Protein AF-A0A0H3LSB0-F1 (afdb_monomer_lite)

Foldseek 3Di:
DQPDDPVVVVCCVVVVDPDDPSSLVVVVVVPDDSCCVVPVDPDVPVPPQDPVSVVVVVCLVVDDPVVVVQVVVCVVVVNDGDPPPPVPPPPPPDDPDPDDDDDPDPDDDDDDDDDDDDDDD

Secondary structure (DSSP, 8-state):
-TTS-HHHHHHHHTTSSPPPHHHHHHHHTTT--HHHHHHSSPP-------HHHHHHHHHHHHS-HHHHHHHHHHHHTTS-----------------S-------S--S-------------

Sequence (121 aa):
MGGVRKLAQINYEKGLRSPDTAYLAAIARIGVDIGYVITGRRGAAAPELTADEMVLLQHYRDAPPQVRNSALAVLLSGGHAPSVPTPSKRVKQVFHGQVGQYVDAPQEGTTIHMGGSKRKK

Organism: Bordetella bronchiseptica (strain ATCC BAA-588 / NCTC 13252 / RB50) (NCBI:txid257310)

Radius of gyration: 36.09 Å; chains: 1; bounding box: 84×32×91 Å

Structure (mmCIF, N/CA/C/O backbone):
data_AF-A0A0H3LSB0-F1
#
_entry.id   AF-A0A0H3LSB0-F1
#
loop_
_atom_site.group_PDB
_atom_site.id
_atom_site.type_symbol
_atom_site.label_atom_id
_atom_site.label_alt_id
_atom_site.label_comp_id
_atom_site.label_asym_id
_atom_site.label_entity_id
_atom_site.label_seq_id
_atom_site.pdbx_PDB_ins_code
_atom_site.Cartn_x
_atom_site.Cartn_y
_atom_site.Cartn_z
_atom_site.occupancy
_atom_site.B_iso_or_equiv
_atom_site.auth_seq_id
_atom_site.auth_comp_id
_atom_site.auth_asym_id
_atom_site.auth_atom_id
_atom_site.pdbx_PDB_model_num
ATOM 1 N N . MET A 1 1 ? 15.405 -7.640 -19.199 1.00 61.91 1 MET A N 1
ATOM 2 C CA . MET A 1 1 ? 14.566 -6.801 -18.319 1.00 61.91 1 MET A CA 1
ATOM 3 C C . MET A 1 1 ? 13.693 -5.923 -19.209 1.00 61.91 1 MET A C 1
ATOM 5 O O . MET A 1 1 ? 14.229 -5.312 -20.119 1.00 61.91 1 MET A O 1
ATOM 9 N N . GLY A 1 2 ? 12.364 -5.989 -19.085 1.00 66.06 2 GLY A N 1
ATOM 10 C CA . GLY A 1 2 ? 11.419 -5.185 -19.885 1.00 66.06 2 GLY A CA 1
ATOM 11 C C . GLY A 1 2 ? 10.998 -5.720 -21.269 1.00 66.06 2 GLY A C 1
ATOM 12 O O . GLY A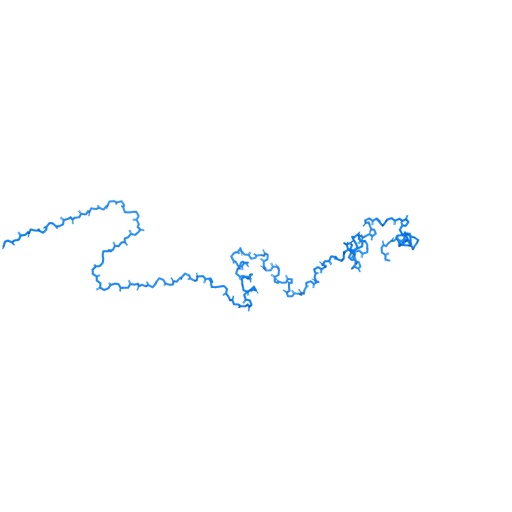 1 2 ? 10.083 -5.171 -21.866 1.00 66.06 2 GLY A O 1
ATOM 13 N N . GLY A 1 3 ? 11.625 -6.778 -21.800 1.00 74.44 3 GLY A N 1
ATOM 14 C CA . GLY A 1 3 ? 11.254 -7.368 -23.103 1.00 74.44 3 GLY A CA 1
ATOM 15 C C . GLY A 1 3 ? 11.660 -6.550 -24.340 1.00 74.44 3 GLY A C 1
ATOM 16 O O . GLY A 1 3 ? 11.298 -6.909 -25.456 1.00 74.44 3 GLY A O 1
ATOM 17 N N . VAL A 1 4 ? 12.435 -5.475 -24.163 1.00 79.25 4 VAL A N 1
ATOM 18 C CA . VAL A 1 4 ? 12.917 -4.610 -25.251 1.00 79.25 4 VAL A CA 1
ATOM 19 C C . VAL A 1 4 ? 14.380 -4.883 -25.600 1.00 79.25 4 VAL A C 1
ATOM 21 O O . VAL A 1 4 ? 15.148 -5.438 -24.812 1.00 79.25 4 VAL A O 1
ATOM 24 N N . ARG A 1 5 ? 14.788 -4.467 -26.803 1.00 85.38 5 ARG A N 1
ATOM 25 C CA . ARG A 1 5 ? 16.186 -4.546 -27.253 1.00 85.38 5 ARG A CA 1
ATOM 26 C C . ARG A 1 5 ? 17.074 -3.628 -26.405 1.00 85.38 5 ARG A C 1
ATOM 28 O O . A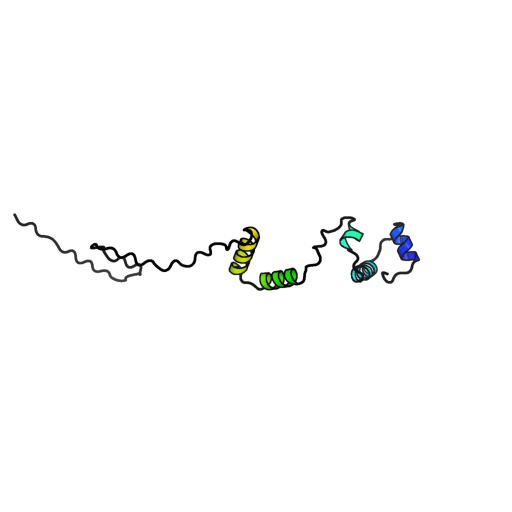RG A 1 5 ? 16.656 -2.533 -26.041 1.00 85.38 5 ARG A O 1
ATOM 35 N N . LYS A 1 6 ? 18.342 -4.007 -26.203 1.00 84.25 6 LYS A N 1
ATOM 36 C CA . LYS A 1 6 ? 19.357 -3.201 -25.487 1.00 84.25 6 LYS A CA 1
ATOM 37 C C . LYS A 1 6 ? 19.433 -1.748 -25.980 1.00 84.25 6 LYS A C 1
ATOM 39 O O . LYS A 1 6 ? 19.571 -0.834 -25.179 1.00 84.25 6 LYS A O 1
ATOM 44 N N . LEU A 1 7 ? 19.296 -1.524 -27.289 1.00 86.38 7 LEU A N 1
ATOM 45 C CA . LEU A 1 7 ? 19.294 -0.176 -27.864 1.00 86.38 7 LEU A CA 1
ATOM 46 C C . LEU A 1 7 ? 18.102 0.672 -27.386 1.00 86.38 7 LEU A C 1
ATOM 48 O O . LEU A 1 7 ? 18.257 1.867 -27.166 1.00 86.38 7 LEU A O 1
ATOM 52 N N . ALA A 1 8 ? 16.929 0.063 -27.196 1.00 83.25 8 ALA A N 1
ATOM 53 C CA . ALA A 1 8 ? 15.751 0.767 -26.696 1.00 83.25 8 ALA A CA 1
ATOM 54 C C . ALA A 1 8 ? 15.961 1.228 -25.248 1.00 83.25 8 ALA A C 1
ATOM 56 O O . ALA A 1 8 ? 15.708 2.388 -24.950 1.00 83.25 8 ALA A O 1
ATOM 57 N N . GLN A 1 9 ? 16.523 0.361 -24.400 1.00 83.62 9 GLN A N 1
ATOM 58 C CA . GLN A 1 9 ? 16.920 0.705 -23.030 1.00 83.62 9 GLN A CA 1
ATOM 59 C C . GLN A 1 9 ? 17.862 1.920 -23.005 1.00 83.62 9 GLN A C 1
ATOM 61 O O . GLN A 1 9 ? 17.599 2.897 -22.313 1.00 83.62 9 GLN A O 1
ATOM 66 N N . ILE A 1 10 ? 18.917 1.889 -23.828 1.00 88.56 10 ILE A N 1
ATOM 67 C CA . ILE A 1 10 ? 19.893 2.983 -23.934 1.00 88.56 10 ILE A CA 1
ATOM 68 C C . ILE A 1 10 ? 19.214 4.284 -24.378 1.00 88.56 10 ILE A C 1
ATOM 70 O O . ILE A 1 10 ? 19.540 5.356 -23.876 1.00 88.56 10 ILE A O 1
ATOM 74 N N . ASN A 1 11 ? 18.270 4.211 -25.317 1.00 88.38 11 ASN A N 1
ATOM 75 C CA . ASN A 1 11 ? 17.544 5.391 -25.779 1.00 88.38 11 ASN A CA 1
ATOM 76 C C . ASN A 1 11 ? 16.622 5.967 -24.697 1.00 88.38 11 ASN A C 1
ATOM 78 O O . ASN A 1 11 ? 16.472 7.185 -24.642 1.00 88.38 11 ASN A O 1
ATOM 82 N N . TYR A 1 12 ? 16.044 5.126 -23.835 1.00 86.69 12 TYR A N 1
ATOM 83 C CA . TYR A 1 12 ? 15.254 5.580 -22.687 1.00 86.69 12 TYR A CA 1
ATOM 84 C C . TYR A 1 12 ? 16.131 6.297 -21.664 1.00 86.69 12 TYR A C 1
ATOM 86 O O . TYR A 1 12 ? 15.822 7.413 -21.260 1.00 86.69 12 TYR A O 1
ATOM 94 N N . GLU A 1 13 ? 17.269 5.700 -21.311 1.00 84.88 13 GLU A N 1
ATOM 95 C CA . GLU A 1 13 ? 18.214 6.268 -20.342 1.00 84.88 13 GLU A CA 1
ATOM 96 C C . GLU A 1 13 ? 18.847 7.578 -20.834 1.00 84.88 13 GLU A C 1
ATOM 98 O O . GLU A 1 13 ? 19.163 8.456 -20.037 1.00 84.88 13 GLU A O 1
ATOM 103 N N . LYS A 1 14 ? 18.986 7.744 -22.155 1.00 89.81 14 LYS A N 1
ATOM 104 C CA . LYS A 1 14 ? 19.450 8.989 -22.789 1.00 89.81 14 LYS A CA 1
ATOM 105 C C . LYS A 1 14 ? 18.340 10.019 -23.030 1.00 89.81 14 LYS A C 1
ATOM 107 O O . LYS A 1 14 ? 18.624 11.073 -23.592 1.00 89.81 14 LYS A O 1
ATOM 112 N N . GLY A 1 15 ? 17.085 9.713 -22.691 1.00 85.38 15 GLY A N 1
ATOM 113 C CA . GLY A 1 15 ? 15.937 10.592 -22.947 1.00 85.38 15 GLY A CA 1
ATOM 114 C C . GLY A 1 15 ? 15.590 10.774 -24.431 1.00 85.38 15 GLY A C 1
ATOM 115 O O . GLY A 1 15 ? 14.790 11.636 -24.776 1.00 85.38 15 GLY A O 1
ATOM 116 N N . LEU A 1 16 ? 16.166 9.960 -25.321 1.00 88.94 16 LEU A N 1
ATOM 117 C CA . LEU A 1 16 ? 15.927 10.015 -26.770 1.00 88.94 16 LEU A CA 1
ATOM 118 C C . LEU A 1 16 ? 14.580 9.400 -27.162 1.00 88.94 16 LEU A C 1
ATOM 120 O O . LEU A 1 16 ? 14.107 9.583 -28.283 1.00 88.94 16 LEU A O 1
ATOM 124 N N . ARG A 1 17 ? 13.981 8.615 -26.263 1.00 87.94 17 ARG A N 1
ATOM 125 C CA . ARG A 1 17 ? 12.673 7.994 -26.446 1.00 87.94 17 ARG A CA 1
ATOM 126 C C . ARG A 1 17 ? 12.024 7.760 -25.088 1.00 87.94 17 ARG A C 1
ATOM 128 O O . ARG A 1 17 ? 12.721 7.488 -24.117 1.00 87.94 17 ARG A O 1
ATOM 135 N N . SER A 1 18 ? 10.699 7.797 -25.034 1.00 87.81 18 SER A N 1
ATOM 136 C CA . SER A 1 18 ? 9.949 7.395 -23.842 1.00 87.81 18 SER A CA 1
ATOM 137 C C . SER A 1 18 ? 9.602 5.900 -23.887 1.00 87.81 18 SER A C 1
ATOM 139 O O . SER A 1 18 ? 9.283 5.389 -24.968 1.00 87.81 18 SER A O 1
ATOM 141 N N . PRO A 1 19 ? 9.660 5.189 -22.746 1.00 88.50 19 PRO A N 1
ATOM 142 C CA . PRO A 1 19 ? 9.190 3.812 -22.656 1.00 88.50 19 PRO A CA 1
ATOM 143 C C . PRO A 1 19 ? 7.684 3.720 -22.922 1.00 88.50 19 PRO A C 1
ATOM 145 O O . PRO A 1 19 ? 6.923 4.604 -22.531 1.00 88.50 19 PRO A O 1
ATOM 148 N N . ASP A 1 20 ? 7.254 2.638 -23.569 1.00 90.56 20 ASP A N 1
ATOM 149 C CA . ASP A 1 20 ? 5.832 2.338 -23.736 1.00 90.56 20 ASP A CA 1
ATOM 150 C C . ASP A 1 20 ? 5.246 1.637 -22.498 1.00 90.56 20 ASP A C 1
ATOM 152 O O . ASP A 1 20 ? 5.952 1.185 -21.591 1.00 90.56 20 ASP A O 1
ATOM 156 N N . THR A 1 21 ? 3.918 1.542 -22.451 1.00 90.00 21 THR A N 1
ATOM 157 C CA . THR A 1 21 ? 3.202 0.923 -21.328 1.00 90.00 21 THR A CA 1
ATOM 158 C C . THR A 1 21 ? 3.495 -0.573 -21.194 1.00 90.00 21 THR A C 1
ATOM 160 O O . THR A 1 21 ? 3.507 -1.086 -20.076 1.00 90.00 21 THR A O 1
ATOM 163 N N . ALA A 1 22 ? 3.786 -1.274 -22.295 1.00 90.81 22 ALA A N 1
ATOM 164 C CA . ALA A 1 22 ? 4.136 -2.694 -22.278 1.00 90.81 22 ALA A CA 1
ATOM 165 C C . ALA A 1 22 ? 5.489 -2.940 -21.591 1.00 90.81 22 ALA A C 1
ATOM 167 O O . ALA A 1 22 ? 5.612 -3.846 -20.762 1.00 90.81 22 ALA A O 1
ATOM 168 N N . TYR A 1 23 ? 6.483 -2.101 -21.878 1.00 91.38 23 TYR A N 1
ATOM 169 C CA . TYR A 1 23 ? 7.777 -2.098 -21.209 1.00 91.38 23 TYR A CA 1
ATOM 170 C C . TYR A 1 23 ? 7.627 -1.769 -19.720 1.00 91.38 23 TYR A C 1
ATOM 172 O O . TYR A 1 23 ? 8.172 -2.492 -18.883 1.00 91.38 23 TYR A O 1
ATOM 180 N N . LEU A 1 24 ? 6.842 -0.740 -19.373 1.00 92.06 24 LEU A N 1
ATOM 181 C CA . LEU A 1 24 ? 6.569 -0.389 -17.975 1.00 92.06 24 LEU A CA 1
ATOM 182 C C . LEU A 1 24 ? 5.899 -1.553 -17.222 1.00 92.06 24 LEU A C 1
ATOM 184 O O . LEU A 1 24 ? 6.337 -1.924 -16.138 1.00 92.06 24 LEU A O 1
ATOM 188 N N . ALA A 1 25 ? 4.910 -2.219 -17.821 1.00 89.75 25 ALA A N 1
ATOM 189 C CA . ALA A 1 25 ? 4.277 -3.399 -17.227 1.00 89.75 25 ALA A CA 1
ATOM 190 C C . ALA A 1 25 ? 5.250 -4.583 -17.062 1.00 89.75 25 ALA A C 1
ATOM 192 O O . ALA A 1 25 ? 5.135 -5.372 -16.122 1.00 89.75 25 ALA A O 1
ATOM 193 N N . ALA A 1 26 ? 6.212 -4.735 -17.974 1.00 91.56 26 ALA A N 1
ATOM 194 C CA . ALA A 1 26 ? 7.219 -5.786 -17.896 1.00 91.56 26 ALA A CA 1
ATOM 195 C C . ALA A 1 26 ? 8.245 -5.546 -16.783 1.00 91.56 26 ALA A C 1
ATOM 197 O O . ALA A 1 26 ? 8.651 -6.509 -16.132 1.00 91.56 26 ALA A O 1
ATOM 198 N N . ILE A 1 27 ? 8.647 -4.296 -16.542 1.00 88.75 27 ILE A N 1
ATOM 199 C CA . ILE A 1 27 ? 9.554 -3.972 -15.433 1.00 88.75 27 ILE A CA 1
ATOM 200 C C . ILE A 1 27 ? 8.821 -3.915 -14.078 1.00 88.75 27 ILE A C 1
ATOM 202 O O . ILE A 1 27 ? 9.411 -4.247 -13.055 1.00 88.75 27 ILE A O 1
ATOM 206 N N . ALA A 1 28 ? 7.520 -3.606 -14.056 1.00 89.38 28 ALA A N 1
ATOM 207 C CA . ALA A 1 28 ? 6.705 -3.690 -12.840 1.00 89.38 28 ALA A CA 1
ATOM 208 C C . ALA A 1 28 ? 6.681 -5.117 -12.265 1.00 89.38 28 ALA A C 1
ATOM 210 O O . ALA A 1 28 ? 6.831 -5.318 -11.065 1.00 89.38 28 ALA A O 1
ATOM 211 N N . ARG A 1 29 ? 6.575 -6.129 -13.139 1.00 87.88 29 ARG A N 1
ATOM 212 C CA . ARG A 1 29 ? 6.576 -7.555 -12.758 1.00 87.88 29 ARG A CA 1
ATOM 213 C C . ARG A 1 29 ? 7.872 -8.040 -12.105 1.00 87.88 29 ARG A C 1
ATOM 215 O O . ARG A 1 29 ? 7.864 -9.099 -11.493 1.00 87.88 29 ARG A O 1
ATOM 222 N N . ILE A 1 30 ? 8.966 -7.293 -12.241 1.00 88.06 30 ILE A N 1
ATOM 223 C CA . ILE A 1 30 ? 10.245 -7.585 -11.577 1.00 88.06 30 ILE A CA 1
ATOM 224 C C . ILE A 1 30 ? 10.491 -6.662 -10.371 1.00 88.06 30 ILE A C 1
ATOM 226 O O . ILE A 1 30 ? 11.624 -6.545 -9.918 1.00 88.06 30 ILE A O 1
ATOM 230 N N . GLY A 1 31 ? 9.443 -6.000 -9.865 1.00 82.38 31 GLY A N 1
ATOM 231 C CA . GLY A 1 31 ? 9.482 -5.208 -8.632 1.00 82.38 31 GLY A CA 1
ATOM 232 C C . GLY A 1 31 ? 9.880 -3.741 -8.809 1.00 82.38 31 GLY A C 1
ATOM 233 O O . GLY A 1 31 ? 10.164 -3.067 -7.823 1.00 82.38 31 GLY A O 1
ATOM 234 N N . VAL A 1 32 ? 9.923 -3.219 -10.041 1.00 86.06 32 VAL A N 1
ATOM 235 C CA . VAL A 1 32 ? 10.214 -1.794 -10.265 1.00 86.06 32 VAL A CA 1
ATOM 236 C C . VAL A 1 32 ? 8.975 -0.944 -9.971 1.00 86.06 32 VAL A C 1
ATOM 238 O O . VAL A 1 32 ? 7.915 -1.156 -10.559 1.00 86.06 32 VAL A O 1
ATOM 241 N N . ASP A 1 33 ? 9.128 0.068 -9.114 1.00 86.75 33 ASP A N 1
ATOM 242 C CA . ASP A 1 33 ? 8.097 1.075 -8.840 1.00 86.75 33 ASP A CA 1
ATOM 243 C C . ASP A 1 33 ? 7.900 1.996 -10.059 1.00 86.75 33 ASP A C 1
ATOM 245 O O . ASP A 1 33 ? 8.691 2.905 -10.323 1.00 86.75 33 ASP A O 1
ATOM 249 N N . ILE A 1 34 ? 6.824 1.763 -10.813 1.00 89.94 34 ILE A N 1
ATOM 250 C CA . ILE A 1 34 ? 6.482 2.559 -12.000 1.00 89.94 34 ILE A CA 1
ATOM 251 C C . ILE A 1 34 ? 6.094 3.993 -11.637 1.00 89.94 34 ILE A C 1
ATOM 253 O O . ILE A 1 34 ? 6.377 4.912 -12.406 1.00 89.94 34 ILE A O 1
ATOM 257 N N . GLY A 1 35 ? 5.497 4.206 -10.462 1.00 87.06 35 GLY A N 1
ATOM 258 C CA . GLY A 1 35 ? 5.193 5.543 -9.961 1.00 87.06 35 GLY A CA 1
ATOM 259 C C . GLY A 1 35 ? 6.471 6.358 -9.794 1.00 87.06 35 GLY A C 1
ATOM 260 O O . GLY A 1 35 ? 6.543 7.489 -10.278 1.00 87.06 35 GLY A O 1
ATOM 261 N N . TYR A 1 36 ? 7.513 5.750 -9.223 1.00 87.56 36 TYR A N 1
ATOM 262 C CA . TYR A 1 36 ? 8.842 6.357 -9.153 1.00 87.56 36 TYR A CA 1
ATOM 263 C C . TYR A 1 36 ? 9.451 6.603 -10.535 1.00 87.56 36 TYR A C 1
ATOM 265 O O . TYR A 1 36 ? 9.939 7.701 -10.791 1.00 87.56 36 TYR A O 1
ATOM 273 N N . VAL A 1 37 ? 9.392 5.621 -11.441 1.00 87.69 37 VAL A N 1
ATOM 274 C CA . VAL A 1 37 ? 9.965 5.746 -12.795 1.00 87.69 37 VAL A CA 1
ATOM 275 C C . VAL A 1 37 ? 9.343 6.906 -13.579 1.00 87.69 37 VAL A C 1
ATOM 277 O O . VAL A 1 37 ? 10.058 7.611 -14.284 1.00 87.69 37 VAL A O 1
ATOM 280 N N . ILE A 1 38 ? 8.031 7.122 -13.461 1.00 88.31 38 ILE A N 1
ATOM 281 C CA . ILE A 1 38 ? 7.325 8.177 -14.204 1.00 88.31 38 ILE A CA 1
ATOM 282 C C . ILE A 1 38 ? 7.467 9.540 -13.521 1.00 88.31 38 ILE A C 1
ATOM 284 O O . ILE A 1 38 ? 7.653 10.552 -14.191 1.00 88.31 38 ILE A O 1
ATOM 288 N N . THR A 1 39 ? 7.333 9.588 -12.195 1.00 87.19 39 THR A N 1
ATOM 289 C CA . THR A 1 39 ? 7.192 10.861 -11.468 1.00 87.19 39 THR A CA 1
ATOM 290 C C . THR A 1 39 ? 8.486 11.347 -10.824 1.00 87.19 39 THR A C 1
ATOM 292 O O . THR A 1 39 ? 8.541 12.481 -10.353 1.00 87.19 39 THR A O 1
ATOM 295 N N . GLY A 1 40 ? 9.510 10.493 -10.729 1.00 83.69 40 GLY A N 1
ATOM 296 C CA . GLY A 1 40 ? 10.740 10.746 -9.971 1.00 83.69 40 GLY A CA 1
ATOM 297 C C . GLY A 1 40 ? 10.530 10.834 -8.456 1.00 83.69 40 GLY A C 1
ATOM 298 O O . GLY A 1 40 ? 11.488 10.967 -7.694 1.00 83.69 40 GLY A O 1
ATOM 299 N N . ARG A 1 41 ? 9.283 10.746 -7.989 1.00 80.19 41 ARG A N 1
ATOM 300 C CA . ARG A 1 41 ? 8.926 10.754 -6.577 1.00 80.19 41 ARG A CA 1
ATOM 301 C C . ARG A 1 41 ? 8.762 9.311 -6.182 1.00 80.19 41 ARG A C 1
ATOM 303 O O . ARG A 1 41 ? 7.928 8.612 -6.752 1.00 80.19 41 ARG A O 1
ATOM 310 N N . ARG A 1 42 ? 9.569 8.847 -5.225 1.00 76.38 42 ARG A N 1
ATOM 311 C CA . ARG A 1 42 ? 9.264 7.560 -4.608 1.00 76.38 42 ARG A CA 1
ATOM 312 C C . ARG A 1 42 ? 7.864 7.742 -4.054 1.00 76.38 42 ARG A C 1
ATOM 314 O O . ARG A 1 42 ? 7.644 8.661 -3.258 1.00 76.38 42 ARG A O 1
ATOM 321 N N . GLY A 1 43 ? 6.916 6.932 -4.523 1.00 62.91 43 GLY A N 1
ATOM 322 C CA . GLY A 1 43 ? 5.712 6.762 -3.736 1.00 62.91 43 GLY A CA 1
ATOM 323 C C . GLY A 1 43 ? 6.190 6.403 -2.335 1.00 62.91 43 GLY A C 1
ATOM 324 O O . GLY A 1 43 ? 7.233 5.755 -2.183 1.00 62.91 43 GLY A O 1
ATOM 325 N N . ALA A 1 44 ? 5.466 6.806 -1.298 1.00 56.91 44 ALA A N 1
ATOM 326 C CA . ALA A 1 44 ? 5.464 5.940 -0.136 1.00 56.91 44 ALA A CA 1
ATOM 327 C C . ALA A 1 44 ? 4.909 4.617 -0.676 1.00 56.91 44 ALA A C 1
ATOM 329 O O . ALA A 1 44 ? 3.695 4.446 -0.740 1.00 56.91 44 ALA A O 1
ATOM 330 N N . ALA A 1 45 ? 5.777 3.760 -1.230 1.00 55.75 45 ALA A N 1
ATOM 331 C CA . ALA A 1 45 ? 5.473 2.367 -1.421 1.00 55.75 45 ALA A CA 1
ATOM 332 C C . ALA A 1 45 ? 4.994 1.993 -0.035 1.00 55.75 45 ALA A C 1
ATOM 334 O O . ALA A 1 45 ? 5.769 2.104 0.921 1.00 55.75 45 ALA A O 1
ATOM 335 N N . ALA A 1 46 ? 3.683 1.769 0.096 1.00 56.56 46 ALA A N 1
ATOM 336 C CA . ALA A 1 46 ? 3.162 1.261 1.341 1.00 56.56 46 ALA A CA 1
ATOM 337 C C . ALA A 1 46 ? 4.087 0.084 1.652 1.00 56.56 46 ALA A C 1
ATOM 339 O O . ALA A 1 46 ? 4.304 -0.724 0.736 1.00 56.56 46 ALA A O 1
ATOM 340 N N . PRO A 1 47 ? 4.764 0.090 2.815 1.00 64.19 47 PRO A N 1
ATOM 341 C CA . PRO A 1 47 ? 5.672 -0.989 3.150 1.00 64.19 47 PRO A CA 1
ATOM 342 C C . PRO A 1 47 ? 4.948 -2.293 2.843 1.00 64.19 47 PRO A C 1
ATOM 344 O O . PRO A 1 47 ? 3.733 -2.387 3.044 1.00 64.19 47 PRO A O 1
ATOM 347 N N . GLU A 1 48 ? 5.666 -3.221 2.214 1.00 71.88 48 GLU A N 1
ATOM 348 C CA . GLU A 1 48 ? 5.098 -4.510 1.852 1.00 71.88 48 GLU A CA 1
ATOM 349 C C . GLU A 1 48 ? 4.478 -5.084 3.126 1.00 71.88 48 GLU A C 1
ATOM 351 O O . GLU A 1 48 ? 5.184 -5.262 4.120 1.00 71.88 48 GLU A O 1
ATOM 356 N N . LEU A 1 49 ? 3.146 -5.205 3.132 1.00 83.25 49 LEU A N 1
ATOM 357 C CA . LEU A 1 49 ? 2.411 -5.485 4.358 1.00 83.25 49 LEU A CA 1
ATOM 358 C C . LEU A 1 49 ? 2.905 -6.814 4.912 1.00 83.25 49 LEU A C 1
ATOM 360 O O . LEU A 1 49 ? 2.951 -7.813 4.186 1.00 83.25 49 LEU A O 1
ATOM 364 N N . THR A 1 50 ? 3.257 -6.840 6.189 1.00 88.50 50 THR A N 1
ATOM 365 C CA . THR A 1 50 ? 3.612 -8.092 6.847 1.00 88.50 50 THR A CA 1
ATOM 366 C C . THR A 1 50 ? 2.386 -9.014 6.896 1.00 88.50 50 THR A C 1
ATOM 368 O O . THR A 1 50 ? 1.237 -8.586 6.747 1.00 88.50 50 THR A O 1
ATOM 371 N N . ALA A 1 51 ? 2.601 -10.321 7.070 1.00 87.94 51 ALA A N 1
ATOM 372 C CA . ALA A 1 51 ? 1.505 -11.295 7.039 1.00 87.94 51 ALA A CA 1
ATOM 373 C C . ALA A 1 51 ? 0.411 -10.992 8.085 1.00 87.94 51 ALA A C 1
ATOM 375 O O . ALA A 1 51 ? -0.777 -11.165 7.817 1.00 87.94 51 ALA A O 1
ATOM 376 N N . ASP A 1 52 ? 0.800 -10.500 9.259 1.00 91.69 52 ASP A N 1
ATOM 377 C CA . ASP A 1 52 ? -0.099 -10.046 10.318 1.00 91.69 52 ASP A CA 1
ATOM 378 C C . ASP A 1 52 ? -0.851 -8.757 9.951 1.00 91.69 52 ASP A C 1
ATOM 380 O O . ASP A 1 52 ? -2.057 -8.675 10.194 1.00 91.69 52 ASP A O 1
ATOM 384 N N . GLU A 1 53 ? -0.208 -7.793 9.286 1.00 92.00 53 GLU A N 1
ATOM 385 C CA . GLU A 1 53 ? -0.876 -6.591 8.767 1.00 92.00 53 GLU A CA 1
ATOM 386 C C . GLU A 1 53 ? -1.922 -6.933 7.695 1.00 92.00 53 GLU A C 1
ATOM 388 O O . GLU A 1 53 ? -3.017 -6.362 7.680 1.00 92.00 53 GLU A O 1
ATOM 393 N N . MET A 1 54 ? -1.630 -7.904 6.823 1.00 91.62 54 MET A N 1
ATOM 394 C CA . MET A 1 54 ? -2.585 -8.394 5.825 1.00 91.62 54 MET A CA 1
ATOM 395 C C . MET A 1 54 ? -3.825 -9.011 6.479 1.00 91.62 54 MET A C 1
ATOM 397 O O . MET A 1 54 ? -4.952 -8.685 6.095 1.00 91.62 54 MET A O 1
ATOM 401 N N . VAL A 1 55 ? -3.623 -9.870 7.482 1.00 94.56 55 VAL A N 1
ATOM 402 C CA . VAL A 1 55 ? -4.708 -10.503 8.246 1.00 94.56 55 VAL A CA 1
ATOM 403 C C . VAL A 1 55 ? -5.543 -9.442 8.963 1.00 94.56 55 VAL A C 1
ATOM 405 O O . VAL A 1 55 ? -6.771 -9.440 8.846 1.00 94.56 55 VAL A O 1
ATOM 408 N N . LEU A 1 56 ? -4.897 -8.488 9.642 1.00 94.31 56 LEU A N 1
ATOM 409 C CA . LEU A 1 56 ? -5.575 -7.380 10.314 1.00 94.31 56 LEU A CA 1
ATOM 410 C C . LEU A 1 56 ? -6.462 -6.592 9.341 1.00 94.31 56 LEU A C 1
ATOM 412 O O . LEU A 1 56 ? -7.634 -6.349 9.632 1.00 94.31 56 LEU A O 1
ATOM 416 N N . LEU A 1 57 ? -5.929 -6.215 8.176 1.00 94.12 57 LEU A N 1
ATOM 417 C CA . LEU A 1 57 ? -6.666 -5.454 7.167 1.00 94.12 57 LEU A CA 1
ATOM 418 C C . LEU A 1 57 ? -7.831 -6.239 6.565 1.00 94.12 57 LEU A C 1
ATOM 420 O O . LEU A 1 57 ? -8.883 -5.647 6.309 1.00 94.12 57 LEU A O 1
ATOM 424 N N . GLN A 1 58 ? -7.665 -7.545 6.344 1.00 95.12 58 GLN A N 1
ATOM 425 C CA . GLN A 1 58 ? -8.733 -8.405 5.844 1.00 95.12 58 GLN A CA 1
ATOM 426 C C . GLN A 1 58 ? -9.906 -8.429 6.829 1.00 95.12 58 GLN A C 1
ATOM 428 O O . GLN A 1 58 ? -11.017 -8.034 6.477 1.00 95.12 58 GLN A O 1
ATOM 433 N N . HIS A 1 59 ? -9.643 -8.770 8.092 1.00 95.88 59 HIS A N 1
ATOM 434 C CA . HIS A 1 59 ? -10.687 -8.799 9.116 1.00 95.88 59 HIS A CA 1
ATOM 435 C C . HIS A 1 59 ? -11.304 -7.423 9.365 1.00 95.88 59 HIS A C 1
ATOM 437 O O . HIS A 1 59 ? -12.514 -7.314 9.548 1.00 95.88 59 HIS A O 1
ATOM 443 N N . TYR A 1 60 ? -10.500 -6.360 9.335 1.00 96.00 60 TYR A N 1
ATOM 444 C CA . TYR A 1 60 ? -11.000 -4.999 9.485 1.00 96.00 60 TYR A CA 1
ATOM 445 C C . TYR A 1 60 ? -11.991 -4.622 8.375 1.00 96.00 60 TYR A C 1
ATOM 447 O O . TYR A 1 60 ? -12.991 -3.961 8.646 1.00 96.00 60 TYR A O 1
ATOM 455 N N . ARG A 1 61 ? -11.746 -5.036 7.126 1.00 95.25 61 ARG A N 1
ATOM 456 C CA . ARG A 1 61 ? -12.645 -4.749 5.995 1.00 95.25 61 ARG A CA 1
ATOM 457 C C . ARG A 1 61 ? -13.957 -5.522 6.075 1.00 95.25 61 ARG A C 1
ATOM 459 O O . ARG A 1 61 ? -14.994 -4.932 5.774 1.00 95.25 61 ARG A O 1
ATOM 466 N N . ASP A 1 62 ? -13.902 -6.773 6.524 1.00 96.56 62 ASP A N 1
ATOM 467 C CA . ASP A 1 62 ? -15.070 -7.652 6.661 1.00 96.56 62 ASP A CA 1
ATOM 468 C C . ASP A 1 62 ? -15.927 -7.319 7.900 1.00 96.56 62 ASP A C 1
ATOM 470 O O . ASP A 1 62 ? -17.087 -7.725 8.000 1.00 96.56 62 ASP A O 1
ATOM 474 N N . ALA A 1 63 ? -15.378 -6.568 8.858 1.00 95.25 63 ALA A N 1
ATOM 475 C CA . ALA A 1 63 ? -16.045 -6.261 10.115 1.00 95.25 63 ALA A CA 1
ATOM 476 C C . ALA A 1 63 ? -17.183 -5.220 9.976 1.00 95.25 63 ALA A C 1
ATOM 478 O O . ALA A 1 63 ? -17.054 -4.232 9.240 1.00 95.25 63 ALA A O 1
ATOM 479 N N . PRO A 1 64 ? -18.274 -5.348 10.763 1.00 96.25 64 PRO A N 1
ATOM 480 C CA . PRO A 1 64 ? -19.309 -4.320 10.863 1.00 96.25 64 PRO A CA 1
ATOM 481 C C . PRO A 1 64 ? -18.752 -2.960 11.325 1.00 96.25 64 PRO A C 1
ATOM 483 O O . PRO A 1 64 ? -17.766 -2.919 12.069 1.00 96.25 64 PRO A O 1
ATOM 486 N N . PRO A 1 65 ? -19.403 -1.828 10.985 1.00 94.56 65 PRO A N 1
ATOM 487 C CA . PRO A 1 65 ? -18.890 -0.489 11.296 1.00 94.56 65 PRO A CA 1
ATOM 488 C C . PRO A 1 65 ? -18.550 -0.262 12.775 1.00 94.56 65 PRO A C 1
ATOM 490 O O . PRO A 1 65 ? -17.547 0.378 13.080 1.00 94.56 65 PRO A O 1
ATOM 493 N N . GLN A 1 66 ? -19.347 -0.817 13.692 1.00 92.94 66 GLN A N 1
ATOM 494 C CA . GLN A 1 66 ? -19.110 -0.704 15.136 1.00 92.94 66 GLN A CA 1
ATOM 495 C C . GLN A 1 66 ? -17.786 -1.364 15.543 1.00 92.94 66 GLN A C 1
ATOM 497 O O . GLN A 1 66 ? -17.001 -0.766 16.270 1.00 92.94 66 GLN A O 1
ATOM 502 N N . VAL A 1 67 ? -17.509 -2.559 15.016 1.00 95.25 67 VAL A N 1
ATOM 503 C CA . VAL A 1 67 ? -16.291 -3.327 15.310 1.00 95.25 67 VAL A CA 1
ATOM 504 C C . VAL A 1 67 ? -15.059 -2.623 14.749 1.00 95.25 67 VAL A C 1
ATOM 506 O O . VAL A 1 67 ? -14.048 -2.526 15.439 1.00 95.25 67 VAL A O 1
ATOM 509 N N . ARG A 1 68 ? -15.156 -2.057 13.539 1.00 95.81 68 ARG A N 1
ATOM 510 C CA . ARG A 1 68 ? -14.076 -1.248 12.952 1.00 95.81 68 ARG A CA 1
ATOM 511 C C . ARG A 1 68 ? -13.724 -0.048 13.825 1.00 95.81 68 ARG A C 1
ATOM 513 O O . ARG A 1 68 ? -12.556 0.161 14.136 1.00 95.81 68 ARG A O 1
ATOM 520 N N . ASN A 1 69 ? -14.732 0.702 14.268 1.00 93.06 69 ASN A N 1
ATOM 521 C CA . ASN A 1 69 ? -14.524 1.871 15.121 1.00 93.06 69 ASN A CA 1
ATOM 522 C C . ASN A 1 69 ? -13.897 1.484 16.463 1.00 93.06 69 ASN A C 1
ATOM 524 O O . ASN A 1 69 ? -12.992 2.167 16.937 1.00 93.06 69 ASN A O 1
ATOM 528 N N . SER A 1 70 ? -14.340 0.372 17.055 1.00 93.12 70 SER A N 1
ATOM 529 C CA . SER A 1 70 ? -13.736 -0.149 18.278 1.00 93.12 70 SER A CA 1
ATOM 530 C C . SER A 1 70 ? -12.277 -0.550 18.063 1.00 93.12 70 SER A C 1
ATOM 532 O O . SER A 1 70 ? -11.430 -0.136 18.846 1.00 93.12 70 SER A O 1
ATOM 534 N N . ALA A 1 71 ? -11.966 -1.290 16.994 1.00 92.44 71 ALA A N 1
ATOM 535 C CA . ALA A 1 71 ? -10.599 -1.689 16.665 1.00 92.44 71 ALA A CA 1
ATOM 536 C C . ALA A 1 71 ? -9.679 -0.471 16.473 1.00 92.44 71 ALA A C 1
ATOM 538 O O . ALA A 1 71 ? -8.606 -0.420 17.068 1.00 92.44 71 ALA A O 1
ATOM 539 N N . LEU A 1 72 ? -10.123 0.547 15.725 1.00 93.62 72 LEU A N 1
ATOM 540 C CA . LEU A 1 72 ? -9.367 1.794 15.577 1.00 93.62 72 LEU A CA 1
ATOM 541 C C . LEU A 1 72 ? -9.150 2.498 16.916 1.00 93.62 72 LEU A C 1
ATOM 543 O O . LEU A 1 72 ? -8.043 2.949 17.188 1.00 93.62 72 LEU A O 1
ATOM 547 N N . ALA A 1 73 ? -10.175 2.581 17.763 1.00 92.44 73 ALA A N 1
ATOM 548 C CA . ALA A 1 73 ? -10.048 3.238 19.056 1.00 92.44 73 ALA A CA 1
ATOM 549 C C . ALA A 1 73 ? -9.060 2.513 19.983 1.00 92.44 73 ALA A C 1
ATOM 551 O O . ALA A 1 73 ? -8.273 3.188 20.635 1.00 92.44 73 ALA A O 1
ATOM 552 N N . VAL A 1 74 ? -9.046 1.171 19.996 1.00 93.25 74 VAL A N 1
ATOM 553 C CA . VAL A 1 74 ? -8.041 0.372 20.731 1.00 93.25 74 VAL A CA 1
ATOM 554 C C . VAL A 1 74 ? -6.632 0.660 20.216 1.00 93.25 74 VAL A C 1
ATOM 556 O O . VAL A 1 74 ? -5.711 0.865 21.001 1.00 93.25 74 VAL A O 1
ATOM 559 N N . LEU A 1 75 ? -6.448 0.653 18.894 1.00 92.44 75 LEU A N 1
ATOM 560 C CA . LEU A 1 75 ? -5.133 0.854 18.284 1.00 92.44 75 LEU A CA 1
ATOM 561 C C . LEU A 1 75 ? -4.608 2.274 18.542 1.00 92.44 75 LEU A C 1
ATOM 563 O O . LEU A 1 75 ? -3.436 2.448 18.862 1.00 92.44 75 LEU A O 1
ATOM 567 N N . LEU A 1 76 ? -5.482 3.281 18.467 1.00 92.44 76 LEU A N 1
ATOM 568 C CA . LEU A 1 76 ? -5.136 4.685 18.707 1.00 92.44 76 LEU A CA 1
ATOM 569 C C . LEU A 1 76 ? -4.897 5.003 20.190 1.00 92.44 76 LEU A C 1
ATOM 571 O O . LEU A 1 76 ? -4.092 5.875 20.501 1.00 92.44 76 LEU A O 1
ATOM 575 N N . SER A 1 77 ? -5.572 4.311 21.110 1.00 92.38 77 SER A N 1
ATOM 576 C CA . SER A 1 77 ? -5.420 4.502 22.560 1.00 92.38 77 SER A CA 1
ATOM 577 C C . SER A 1 77 ? -4.231 3.739 23.164 1.00 92.38 77 SER A C 1
ATOM 579 O O . SER A 1 77 ? -4.055 3.729 24.387 1.00 92.38 77 SER A O 1
ATOM 581 N N .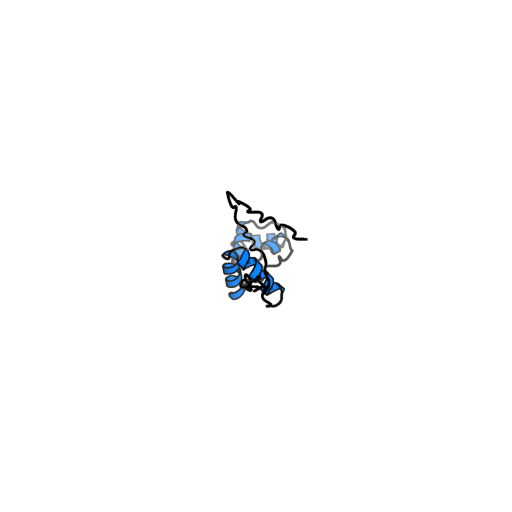 GLY A 1 78 ? -3.432 3.057 22.336 1.00 85.94 78 GLY A N 1
ATOM 582 C CA . GLY A 1 78 ? -2.305 2.244 22.793 1.00 85.94 78 GLY A CA 1
ATOM 583 C C . GLY A 1 78 ? -2.728 0.955 23.502 1.00 85.94 78 GLY A C 1
ATOM 584 O O . GLY A 1 78 ? -2.072 0.539 24.451 1.00 85.94 78 GLY A O 1
ATOM 585 N N . GLY A 1 79 ? -3.834 0.336 23.077 1.00 77.94 79 GLY A N 1
ATOM 586 C CA . GLY A 1 79 ? -4.324 -0.936 23.619 1.00 77.94 79 GLY A CA 1
ATOM 587 C C . GLY A 1 79 ? -5.379 -0.801 24.719 1.00 77.94 79 GLY A C 1
ATOM 588 O O . GLY A 1 79 ? -5.838 -1.810 25.254 1.00 77.94 79 GLY A O 1
ATOM 589 N N . HIS A 1 80 ? -5.815 0.418 25.043 1.00 68.50 80 HIS A N 1
ATOM 590 C CA . HIS A 1 80 ? -6.898 0.629 25.999 1.00 68.50 80 HIS A CA 1
ATOM 591 C C . HIS A 1 80 ? -8.238 0.493 25.280 1.00 68.50 80 HIS A C 1
ATOM 593 O O . HIS A 1 80 ? -8.571 1.285 24.396 1.00 68.50 80 HIS A O 1
ATOM 599 N N . ALA A 1 81 ? -9.020 -0.522 25.645 1.00 60.97 81 ALA A N 1
ATOM 600 C CA . ALA A 1 81 ? -10.338 -0.718 25.063 1.00 60.97 81 ALA A CA 1
ATOM 601 C C . ALA A 1 81 ? -11.157 0.582 25.144 1.00 60.97 81 ALA A C 1
ATOM 603 O O . ALA A 1 81 ? -11.251 1.156 26.235 1.00 60.97 81 ALA A O 1
ATOM 604 N N . PRO A 1 82 ? -11.764 1.061 24.038 1.00 58.19 82 PRO A N 1
ATOM 605 C CA . PRO A 1 82 ? -12.810 2.055 24.164 1.00 58.19 82 PRO A CA 1
ATOM 606 C C . PRO A 1 82 ? -13.844 1.451 25.103 1.00 58.19 82 PRO A C 1
ATOM 608 O O . PRO A 1 82 ? -14.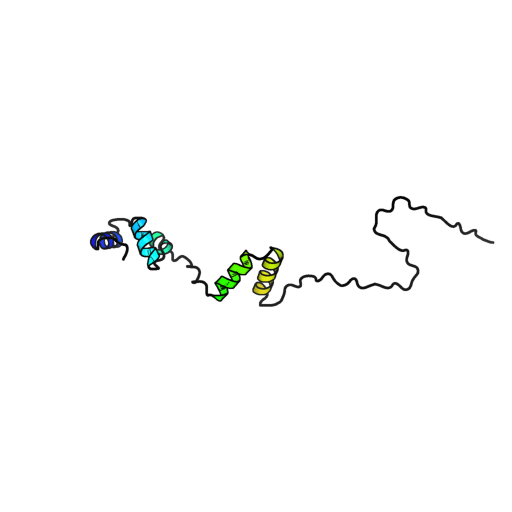248 0.296 24.934 1.00 58.19 82 PRO A O 1
ATOM 611 N N . SER A 1 83 ? -14.243 2.209 26.116 1.00 57.84 83 SER A N 1
ATOM 612 C CA . SER A 1 83 ? -15.376 1.862 26.952 1.00 57.84 83 SER A CA 1
ATOM 613 C C . SER A 1 83 ? -16.614 1.855 26.061 1.00 57.84 83 SER A C 1
ATOM 615 O O . SER A 1 83 ? -17.335 2.842 25.950 1.00 57.84 83 SER A O 1
ATOM 617 N N . VAL A 1 84 ? -16.863 0.732 25.382 1.00 59.62 84 VAL A N 1
ATOM 618 C CA . VAL A 1 84 ? -18.197 0.418 24.890 1.00 59.62 84 VAL A CA 1
ATOM 619 C C . VAL A 1 84 ? -19.070 0.540 26.132 1.00 59.62 84 VAL A C 1
ATOM 621 O O . VAL A 1 84 ? -18.784 -0.144 27.121 1.00 59.62 84 VAL A O 1
ATOM 624 N N . PRO A 1 85 ? -20.066 1.441 26.152 1.00 49.38 85 PRO A N 1
ATOM 625 C CA . PRO A 1 85 ? -20.994 1.478 27.254 1.00 49.38 85 PRO A CA 1
ATOM 626 C C . PRO A 1 85 ? -21.762 0.164 27.180 1.00 49.38 85 PRO A C 1
ATOM 628 O O . PRO A 1 85 ? -22.723 0.020 26.427 1.00 49.38 85 PRO A O 1
ATOM 631 N N . THR A 1 86 ? -21.284 -0.837 27.921 1.00 48.09 86 THR A N 1
ATOM 632 C CA . THR A 1 86 ? -22.061 -2.016 28.270 1.00 48.09 86 THR A CA 1
ATOM 633 C C . THR A 1 86 ? -23.394 -1.477 28.763 1.00 48.09 86 THR A C 1
ATOM 635 O O . THR A 1 86 ? -23.363 -0.591 29.622 1.00 48.09 86 THR A O 1
ATOM 638 N N . PRO A 1 87 ? -24.548 -1.931 28.240 1.00 52.66 87 PRO A N 1
ATOM 639 C CA . PRO A 1 87 ? -25.830 -1.509 28.774 1.00 52.66 87 PRO A CA 1
ATOM 640 C C . PRO A 1 87 ? -25.805 -1.841 30.261 1.00 52.66 87 PRO A C 1
ATOM 642 O O . PRO A 1 87 ? -25.817 -3.010 30.653 1.00 52.66 87 PRO A O 1
ATOM 645 N N . SER A 1 88 ? -25.643 -0.799 31.077 1.00 55.47 88 SER A N 1
ATOM 646 C CA . SER A 1 88 ? -25.522 -0.908 32.517 1.00 55.47 88 SER A CA 1
ATOM 647 C C . SER A 1 88 ? -26.715 -1.726 32.969 1.00 55.47 88 SER A C 1
ATOM 649 O O . SER A 1 88 ? -27.854 -1.323 32.719 1.00 55.47 88 SER A O 1
ATOM 651 N N . LYS A 1 89 ? -26.467 -2.903 33.566 1.00 54.62 89 LYS A N 1
ATOM 652 C CA . LYS A 1 89 ? -27.506 -3.687 34.247 1.00 54.62 89 LYS A CA 1
ATOM 653 C C . LYS A 1 89 ? -28.373 -2.679 34.988 1.00 54.62 89 LYS A C 1
ATOM 655 O O . LYS A 1 89 ? -27.827 -1.972 35.833 1.00 54.62 89 LYS A O 1
ATOM 660 N N . ARG A 1 90 ? -29.663 -2.567 34.629 1.00 60.31 90 ARG A N 1
ATOM 661 C CA . ARG A 1 90 ? -30.614 -1.666 35.299 1.00 60.31 90 ARG A CA 1
ATOM 662 C C . ARG A 1 90 ? -30.437 -1.882 36.795 1.00 60.31 90 ARG A C 1
ATOM 664 O O . ARG A 1 90 ? -30.854 -2.914 37.321 1.00 60.31 90 ARG A O 1
ATOM 671 N N . VAL A 1 91 ? -29.770 -0.944 37.460 1.00 61.41 91 VAL A N 1
ATOM 672 C CA . VAL A 1 91 ? -29.672 -0.944 38.910 1.00 61.41 91 VAL A CA 1
ATOM 673 C C . VAL A 1 91 ? -31.106 -0.733 39.360 1.00 61.41 91 VAL A C 1
ATOM 675 O O . VAL A 1 91 ? -31.690 0.315 39.089 1.00 61.41 91 VAL A O 1
ATOM 678 N N . LYS A 1 92 ? -31.723 -1.767 39.942 1.00 57.59 92 LYS A N 1
ATOM 679 C CA . LYS A 1 92 ? -33.047 -1.645 40.551 1.00 57.59 92 LYS A CA 1
ATOM 680 C C . LYS A 1 92 ? -32.901 -0.659 41.708 1.00 57.59 92 LYS A C 1
ATOM 682 O O . LYS A 1 92 ? -32.481 -1.041 42.794 1.00 57.59 92 LYS A O 1
ATOM 687 N N . GLN A 1 93 ? -33.183 0.614 41.457 1.00 64.88 93 GLN A N 1
ATOM 688 C CA . GLN A 1 93 ? -33.289 1.617 42.506 1.00 64.88 93 GLN A CA 1
ATOM 689 C C . GLN A 1 93 ? -34.567 1.312 43.289 1.00 64.88 93 GLN A C 1
ATOM 691 O O . GLN A 1 93 ? -35.675 1.495 42.788 1.00 64.88 93 GLN A O 1
ATOM 696 N N . VAL A 1 94 ? -34.407 0.755 44.489 1.00 67.00 94 VAL A N 1
ATOM 697 C CA . VAL A 1 94 ? -35.514 0.490 45.412 1.00 67.00 94 VAL A CA 1
ATOM 698 C C . VAL A 1 94 ? -35.700 1.731 46.276 1.00 67.00 94 VAL A C 1
ATOM 700 O O . VAL A 1 94 ? -34.901 2.011 47.170 1.00 67.00 94 VAL A O 1
ATOM 703 N N . PHE A 1 95 ? -36.749 2.496 45.991 1.00 67.12 95 PHE A N 1
ATOM 704 C CA . PHE A 1 95 ? -37.143 3.643 46.800 1.00 67.12 95 PHE A CA 1
ATOM 705 C C . PHE A 1 95 ? -38.035 3.158 47.948 1.00 67.12 95 PHE A C 1
ATOM 707 O O . PHE A 1 95 ? -39.064 2.532 47.718 1.00 67.12 95 PHE A O 1
ATOM 714 N N . HIS A 1 96 ? -37.641 3.436 49.191 1.00 53.88 96 HIS A N 1
ATOM 715 C CA . HIS A 1 96 ? -38.335 2.977 50.403 1.00 53.88 96 HIS A CA 1
ATOM 716 C C . HIS A 1 96 ? -39.425 3.960 50.882 1.00 53.88 96 HIS A C 1
ATOM 718 O O . HIS A 1 96 ? -39.695 4.071 52.073 1.00 53.88 96 HIS A O 1
ATOM 724 N N . GLY A 1 97 ? -40.048 4.698 49.961 1.00 66.06 97 GLY A N 1
ATOM 725 C CA . GLY A 1 97 ? -41.129 5.643 50.252 1.00 66.06 97 GLY A CA 1
ATOM 726 C C . GLY A 1 97 ? -42.330 5.401 49.343 1.00 66.06 97 GLY A C 1
ATOM 727 O O . GLY A 1 97 ? -42.207 4.719 48.328 1.00 66.06 97 GLY A O 1
ATOM 728 N N . GLN A 1 98 ? -43.494 5.961 49.685 1.00 65.44 98 GLN A N 1
ATOM 729 C CA . GLN A 1 98 ? -44.634 5.981 48.766 1.00 65.44 98 GLN A CA 1
ATOM 730 C C . GLN A 1 98 ? -44.296 6.865 47.560 1.00 65.44 98 GLN A C 1
ATOM 732 O O . GLN A 1 98 ? -44.486 8.077 47.586 1.00 65.44 98 GLN A O 1
ATOM 737 N N . VAL A 1 99 ? -43.769 6.251 46.504 1.00 59.66 99 VAL A N 1
ATOM 738 C CA . VAL A 1 99 ? -43.590 6.876 45.192 1.00 59.66 99 VAL A CA 1
ATOM 739 C C . VAL A 1 99 ? -44.631 6.314 44.236 1.00 59.66 99 VAL A C 1
ATOM 741 O O . VAL A 1 99 ? -44.803 5.100 44.130 1.00 59.66 99 VAL A O 1
ATOM 744 N N . GLY A 1 100 ? -45.340 7.212 43.552 1.00 62.25 100 GLY A N 1
ATOM 745 C CA . GLY A 1 100 ? -46.275 6.849 42.494 1.00 62.25 100 GLY A CA 1
ATOM 746 C C . GLY A 1 100 ? -45.546 6.132 41.360 1.00 62.25 100 GLY A C 1
ATOM 747 O O . GLY A 1 100 ? -44.470 6.550 40.932 1.00 62.25 100 GLY A O 1
ATOM 748 N N . GLN A 1 101 ? -46.124 5.030 40.892 1.00 63.41 101 GLN A N 1
ATOM 749 C CA . GLN A 1 101 ? -45.571 4.246 39.798 1.00 63.41 101 GLN A CA 1
ATOM 750 C C . GLN A 1 101 ? -45.770 5.004 38.481 1.00 63.41 101 GLN A C 1
ATOM 752 O O . GLN A 1 101 ? -46.898 5.176 38.026 1.00 63.41 101 GLN A O 1
ATOM 757 N N . TYR A 1 102 ? -44.677 5.452 37.867 1.00 56.69 102 TYR A N 1
ATOM 758 C CA . TYR A 1 102 ? -44.702 5.995 36.511 1.00 56.69 102 TYR A CA 1
ATOM 759 C C . TYR A 1 102 ? -44.533 4.846 35.511 1.00 56.69 102 TYR A C 1
ATOM 761 O O . TYR A 1 102 ? -43.557 4.095 35.583 1.00 56.69 102 TYR A O 1
ATOM 769 N N . VAL A 1 103 ? -45.501 4.680 34.610 1.00 61.81 103 VAL A N 1
ATOM 770 C CA . VAL A 1 103 ? -45.474 3.673 33.543 1.00 61.81 103 VAL A CA 1
ATOM 771 C C . VAL A 1 103 ? -45.332 4.413 32.218 1.00 61.81 103 VAL A C 1
ATOM 773 O O . VAL A 1 103 ? -46.230 5.148 31.827 1.00 61.81 103 VAL A O 1
ATOM 776 N N . ASP A 1 104 ? -44.205 4.214 31.537 1.00 50.16 104 ASP A N 1
ATOM 777 C CA . ASP A 1 104 ? -43.914 4.794 30.220 1.00 50.16 104 ASP A CA 1
ATOM 778 C C . ASP A 1 104 ? -44.478 3.884 29.114 1.00 50.16 104 ASP A C 1
ATOM 780 O O . ASP A 1 104 ? -43.757 3.185 28.403 1.00 50.16 104 ASP A O 1
ATOM 784 N N . ALA A 1 105 ? -45.805 3.781 29.072 1.00 50.56 105 ALA A N 1
ATOM 785 C CA . ALA A 1 105 ? -46.543 3.094 28.018 1.00 50.56 105 ALA A CA 1
ATOM 786 C C . ALA A 1 105 ? -47.770 3.939 27.646 1.00 50.56 105 ALA A C 1
ATOM 788 O O . ALA A 1 105 ? -48.356 4.558 28.539 1.00 50.56 105 ALA A O 1
ATOM 789 N N . PRO A 1 106 ? -48.196 3.967 26.369 1.00 51.03 106 PRO A N 1
ATOM 790 C CA . PRO A 1 106 ? -49.426 4.645 25.986 1.00 51.03 106 PRO A CA 1
ATOM 791 C C . PRO A 1 106 ? -50.604 3.908 26.633 1.00 51.03 106 PRO A C 1
ATOM 793 O O . PRO A 1 106 ? -50.991 2.824 26.205 1.00 51.03 106 PRO A O 1
ATOM 796 N N . GLN A 1 107 ? -51.133 4.466 27.720 1.00 51.25 107 GLN A N 1
ATOM 797 C CA . GLN A 1 107 ? -52.325 3.946 28.378 1.00 51.25 107 GLN A CA 1
ATOM 798 C C . GLN A 1 107 ? -53.552 4.614 27.759 1.00 51.25 107 GLN A C 1
ATOM 800 O O . GLN A 1 107 ? -53.850 5.772 28.050 1.00 51.25 107 GLN A O 1
ATOM 805 N N . GLU A 1 108 ? -54.277 3.886 26.911 1.00 5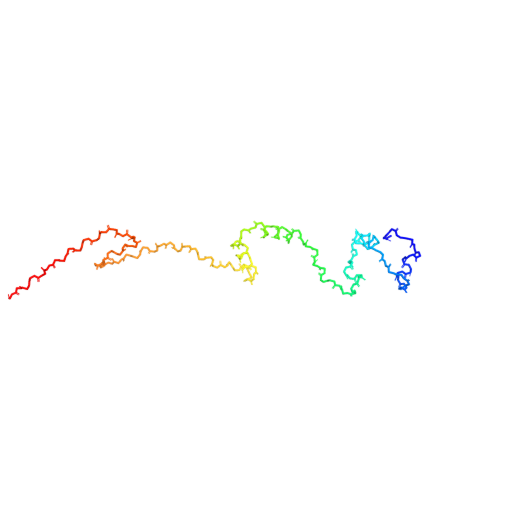0.56 108 GLU A N 1
ATOM 806 C CA . GLU A 1 108 ? -55.643 4.269 26.563 1.00 50.56 108 GLU A CA 1
ATOM 807 C C . GLU A 1 108 ? -56.538 4.066 27.791 1.00 50.56 108 GLU A C 1
ATOM 809 O O . GLU A 1 108 ? -56.779 2.945 28.232 1.00 50.56 108 GLU A O 1
ATOM 814 N N . GLY A 1 109 ? -57.007 5.180 28.356 1.00 59.66 109 GLY A N 1
ATOM 815 C CA . GLY A 1 109 ? -57.992 5.199 29.434 1.00 59.66 109 GLY A CA 1
ATOM 816 C C . GLY A 1 109 ? -57.387 5.146 30.835 1.00 59.66 109 GLY A C 1
ATOM 817 O O . GLY A 1 109 ? -57.305 4.092 31.458 1.00 59.66 109 GLY A O 1
ATOM 818 N N . THR A 1 110 ? -57.039 6.310 31.385 1.00 53.81 110 THR A N 1
ATOM 819 C CA . THR A 1 110 ? -56.729 6.450 32.815 1.00 53.81 110 THR A CA 1
ATOM 820 C C . THR A 1 110 ? -57.912 7.104 33.529 1.00 53.81 110 THR A C 1
ATOM 822 O O . THR A 1 110 ? -58.159 8.298 33.381 1.00 53.81 110 THR A O 1
ATOM 825 N N . THR A 1 111 ? -58.662 6.338 34.323 1.00 57.47 111 THR A N 1
ATOM 826 C CA . THR A 1 111 ? -59.664 6.884 35.254 1.00 57.47 111 THR A CA 1
ATOM 827 C C . THR A 1 111 ? -59.002 7.237 36.582 1.00 57.47 111 THR A C 1
ATOM 829 O O . THR A 1 111 ? -58.598 6.358 37.343 1.00 57.47 111 THR A O 1
ATOM 832 N N . ILE A 1 112 ? -58.893 8.537 36.868 1.00 55.34 112 ILE A N 1
ATOM 833 C CA . ILE A 1 112 ? -58.354 9.062 38.128 1.00 55.34 112 ILE A CA 1
ATOM 834 C C . ILE A 1 112 ? -59.496 9.190 39.141 1.00 55.34 112 ILE A C 1
ATOM 836 O O . ILE A 1 112 ? -60.363 10.053 39.011 1.00 55.34 112 ILE A O 1
ATOM 840 N N . HIS A 1 113 ? -59.490 8.355 40.1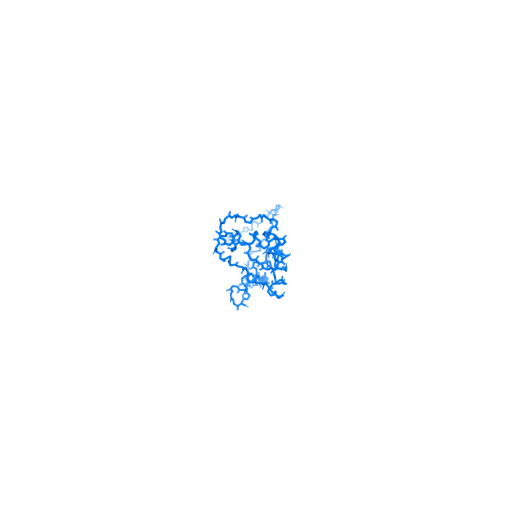82 1.00 48.94 113 HIS A N 1
ATOM 841 C CA . HIS A 1 113 ? -60.404 8.499 41.316 1.00 48.94 113 HIS A CA 1
ATOM 842 C C . HIS A 1 113 ? -59.819 9.476 42.344 1.00 48.94 113 HIS A C 1
ATOM 844 O O . HIS A 1 113 ? -58.906 9.142 43.097 1.00 48.94 113 HIS A O 1
ATOM 850 N N . MET A 1 114 ? -60.355 10.698 42.377 1.00 47.62 114 MET A N 1
ATOM 851 C CA . MET A 1 114 ? -59.963 11.736 43.331 1.00 47.62 114 MET A CA 1
ATOM 852 C C . MET A 1 114 ? -60.759 11.574 44.636 1.00 47.62 114 MET A C 1
ATOM 854 O O . MET A 1 114 ? -61.924 11.957 44.730 1.00 47.62 114 MET A O 1
ATOM 858 N N . GLY A 1 115 ? -60.141 10.961 45.648 1.00 40.53 115 GLY A N 1
ATOM 859 C CA . GLY A 1 115 ? -60.717 10.831 46.987 1.00 40.53 115 GLY A CA 1
ATOM 860 C C . GLY A 1 115 ? -60.711 12.170 47.728 1.00 40.53 115 GLY A C 1
ATOM 861 O O . GLY A 1 115 ? -59.659 12.647 48.144 1.00 40.53 115 GLY A O 1
ATOM 862 N N . GLY A 1 116 ? -61.886 12.781 47.895 1.00 47.56 116 GLY A N 1
ATOM 863 C CA . GLY A 1 116 ? -62.057 14.019 48.657 1.00 47.56 116 GLY A CA 1
ATOM 864 C C . GLY A 1 116 ? -61.912 13.796 50.164 1.00 47.56 116 GLY A C 1
ATOM 865 O O . GLY A 1 116 ? -62.681 13.045 50.766 1.00 47.56 116 GLY A O 1
ATOM 866 N N . SER A 1 117 ? -60.965 14.487 50.799 1.00 41.19 117 SER A N 1
ATOM 867 C CA . SER A 1 117 ? -60.863 14.538 52.257 1.00 41.19 117 SER A CA 1
ATOM 868 C C . SER A 1 117 ? -61.834 15.587 52.818 1.00 41.19 117 SER A C 1
ATOM 870 O O . SER A 1 117 ? -61.687 16.794 52.625 1.00 41.19 117 SER A O 1
ATOM 872 N N . LYS A 1 118 ? -62.874 15.134 53.530 1.00 46.12 118 LYS A N 1
ATOM 873 C CA . LYS A 1 118 ? -63.729 16.019 54.336 1.00 46.12 118 LYS A CA 1
ATOM 874 C C . LYS A 1 118 ? -62.963 16.469 55.585 1.00 46.12 118 LYS A C 1
ATOM 876 O O . LYS A 1 118 ? -62.604 15.643 56.421 1.00 46.12 118 LYS A O 1
ATOM 881 N N . ARG A 1 119 ? -62.775 17.789 55.732 1.00 42.16 119 ARG A N 1
ATOM 882 C CA . ARG A 1 119 ? -62.399 18.452 56.998 1.00 42.16 119 ARG A CA 1
ATOM 883 C C . ARG A 1 119 ? -63.426 18.114 58.080 1.00 42.16 119 ARG A C 1
ATOM 885 O O . ARG A 1 119 ? -64.628 18.198 57.826 1.00 42.16 119 ARG A O 1
ATOM 892 N N . LYS A 1 120 ? -62.959 17.821 59.295 1.00 42.84 120 LYS A N 1
ATOM 893 C CA . LYS A 1 120 ? -63.794 17.822 60.501 1.00 42.84 120 LYS A CA 1
ATOM 894 C C . LYS A 1 120 ? -63.277 18.898 61.462 1.00 42.84 120 LYS A C 1
ATOM 896 O O . LYS A 1 120 ? -62.066 19.061 61.587 1.00 42.84 120 LYS A O 1
ATOM 901 N N . LYS A 1 121 ? -64.234 19.666 61.992 1.00 39.88 121 LYS A N 1
ATOM 902 C CA . LYS A 1 121 ? -64.095 20.715 63.012 1.00 39.88 121 LYS A CA 1
ATOM 903 C C . LYS A 1 121 ? -63.482 20.175 64.296 1.00 39.88 121 LYS A C 1
ATOM 905 O O . LYS A 1 121 ? -63.802 19.009 64.619 1.00 39.88 121 LYS A O 1
#

pLDDT: mean 75.52, std 17.45, range [39.88, 96.56]